Protein AF-A0A090QDA3-F1 (afdb_monomer)

Mean predicted aligned error: 2.86 Å

Secondary structure (DSSP, 8-state):
---HHHHHHHHHHIIIII------GGG-TT-TT-GGGSSTTHHHHTTT-----------TTTTSTT--GGG--HHHHHHHHHHHHHHHHHHHT-SS-----

InterPro domains:
  IPR007484 Peptidase M28 [PF04389] (32-85)

pLDDT: mean 95.15, std 4.78, range [65.38, 98.69]

Radius of gyration: 14.91 Å; Cα contacts (8 Å, |Δi|>4): 73; chains: 1; bounding box: 29×30×40 Å

Organism: Nonlabens ulvanivorans (NCBI:txid906888)

Solvent-accessible surface area (backbone atoms only — not comparable to full-atom values): 6434 Å² total; per-residue (Å²): 114,70,20,56,54,53,49,54,46,41,49,53,38,26,67,74,75,62,65,68,90,82,84,62,70,59,74,43,92,78,37,90,79,42,62,59,72,72,49,77,66,34,71,41,39,78,69,76,40,67,71,84,84,94,75,90,78,86,59,99,32,65,100,44,93,72,63,47,81,88,76,56,61,57,76,62,49,50,51,52,54,50,41,55,48,48,30,52,50,54,55,75,70,44,96,64,81,72,47,52,114

Sequence (101 aa):
MLSQDLHDLSEMANEKYMKLDLDYTYNGKDDPNRFYYRSDHYNFAKNDVPVIFYFNGTHEDYHRAGDTPDKIEYELYQKRAQLVFVTAWELANSQSRPTLK

Structure (mmCIF, N/CA/C/O backbone):
data_AF-A0A090QDA3-F1
#
_entry.id   AF-A0A090QDA3-F1
#
loop_
_atom_site.group_PDB
_atom_site.id
_atom_site.type_symbol
_atom_site.label_atom_id
_atom_site.label_alt_id
_atom_site.label_comp_id
_atom_site.label_asym_id
_atom_site.label_entity_id
_atom_site.label_seq_id
_atom_site.pdbx_PDB_ins_code
_atom_site.Cartn_x
_atom_site.Cartn_y
_atom_site.Cartn_z
_atom_site.occupancy
_atom_site.B_iso_or_equiv
_atom_site.auth_seq_id
_atom_site.auth_comp_id
_atom_site.auth_asym_id
_atom_site.auth_atom_id
_atom_site.pdbx_PDB_model_num
ATOM 1 N N . MET A 1 1 ? -4.856 14.142 6.444 1.00 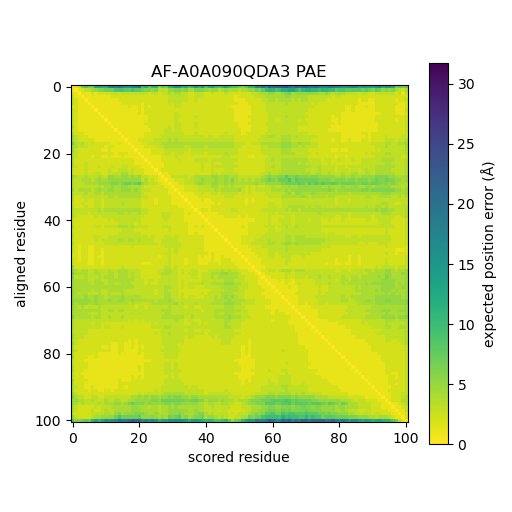65.38 1 MET A N 1
ATOM 2 C CA . MET A 1 1 ? -3.978 13.505 7.454 1.00 65.38 1 MET A CA 1
ATOM 3 C C . MET A 1 1 ? -3.883 12.023 7.108 1.00 65.38 1 MET A C 1
ATOM 5 O O . MET A 1 1 ? -4.753 11.573 6.371 1.00 65.38 1 MET A O 1
ATOM 9 N N . LEU A 1 2 ? -2.843 11.294 7.521 1.00 87.56 2 LEU A N 1
ATOM 10 C CA . LEU A 1 2 ? -2.823 9.833 7.349 1.00 87.56 2 LEU A CA 1
ATOM 11 C C . LEU A 1 2 ? -3.608 9.199 8.501 1.00 87.56 2 LEU A C 1
ATOM 13 O O . LEU A 1 2 ? -3.556 9.712 9.612 1.00 87.56 2 LEU A O 1
ATOM 17 N N . SER A 1 3 ? -4.352 8.127 8.237 1.00 94.56 3 SER A N 1
ATOM 18 C CA . SER A 1 3 ? -5.120 7.429 9.273 1.00 94.56 3 SER A CA 1
ATOM 19 C C . SER A 1 3 ? -4.207 6.504 10.072 1.00 94.56 3 SER A C 1
ATOM 21 O O . SER A 1 3 ? -3.739 5.503 9.527 1.00 94.56 3 SER A O 1
ATOM 23 N N . GLN A 1 4 ? -3.992 6.807 11.357 1.00 94.94 4 GLN A N 1
ATOM 24 C CA . GLN A 1 4 ? -3.267 5.902 12.256 1.00 94.94 4 GLN A CA 1
ATOM 25 C C . GLN A 1 4 ? -4.004 4.561 12.400 1.00 94.94 4 GLN A C 1
ATOM 27 O O . GLN A 1 4 ? -3.378 3.513 12.323 1.00 94.94 4 GLN A O 1
ATOM 32 N N . ASP A 1 5 ? -5.340 4.586 12.486 1.00 95.62 5 ASP A N 1
ATOM 33 C CA . ASP A 1 5 ? -6.161 3.372 12.596 1.00 95.62 5 ASP A CA 1
ATOM 34 C C . ASP A 1 5 ? -5.937 2.409 11.411 1.00 95.62 5 ASP A C 1
ATOM 36 O O . ASP A 1 5 ? -5.836 1.198 11.596 1.00 95.62 5 ASP A O 1
ATOM 40 N N . LEU A 1 6 ? -5.855 2.932 10.178 1.00 96.62 6 LEU A N 1
ATOM 41 C CA . LEU A 1 6 ? -5.573 2.108 8.997 1.00 96.62 6 LEU A CA 1
ATOM 42 C C . LEU A 1 6 ? -4.123 1.622 8.949 1.00 96.62 6 LEU A C 1
ATOM 44 O O . LEU A 1 6 ? -3.887 0.503 8.492 1.00 96.62 6 LEU A O 1
ATOM 48 N N . HIS A 1 7 ? -3.171 2.442 9.399 1.00 96.19 7 HIS A N 1
ATOM 49 C CA . HIS A 1 7 ? -1.771 2.037 9.506 1.00 96.19 7 HIS A CA 1
ATOM 50 C C . HIS A 1 7 ? -1.627 0.851 10.466 1.00 96.19 7 HIS A C 1
ATOM 52 O O . HIS A 1 7 ? -1.144 -0.202 10.055 1.00 96.19 7 HIS A O 1
ATOM 58 N N . ASP A 1 8 ? -2.143 0.981 11.689 1.00 96.56 8 ASP A N 1
ATOM 59 C CA . ASP A 1 8 ? -2.060 -0.057 12.720 1.00 96.56 8 ASP A CA 1
ATOM 60 C C . ASP A 1 8 ? -2.746 -1.355 12.269 1.00 96.56 8 ASP A C 1
ATOM 62 O O . ASP A 1 8 ? -2.222 -2.451 12.469 1.00 96.56 8 ASP A O 1
ATOM 66 N N . LEU A 1 9 ? -3.903 -1.248 11.603 1.00 97.25 9 LEU A N 1
ATOM 67 C CA . LEU A 1 9 ? -4.618 -2.409 11.071 1.00 97.25 9 LEU A CA 1
ATOM 68 C C . LEU A 1 9 ? -3.834 -3.100 9.945 1.00 97.25 9 LEU A C 1
ATOM 70 O O . LEU A 1 9 ? -3.793 -4.331 9.894 1.00 97.25 9 LEU A O 1
ATOM 74 N N . SER A 1 10 ? -3.199 -2.333 9.052 1.00 97.56 10 SER A N 1
ATOM 75 C CA . SER A 1 10 ? -2.353 -2.885 7.989 1.00 97.56 10 SER A CA 1
ATOM 76 C C . SER A 1 10 ? -1.102 -3.565 8.549 1.00 97.56 10 SER A C 1
ATOM 78 O O . SER A 1 10 ? -0.763 -4.652 8.085 1.00 97.56 10 SER A O 1
ATOM 80 N N . GLU A 1 11 ? -0.451 -2.972 9.552 1.00 98.12 11 GLU A N 1
ATOM 81 C CA . GLU A 1 11 ? 0.702 -3.562 10.245 1.00 98.12 11 GLU A CA 1
ATOM 82 C C . GLU A 1 11 ? 0.329 -4.860 10.959 1.00 98.12 11 GLU A C 1
ATOM 84 O O . GLU A 1 11 ? 0.949 -5.896 10.730 1.00 98.12 11 GLU A O 1
ATOM 89 N N . MET A 1 12 ? -0.756 -4.847 11.736 1.00 98.06 12 MET A N 1
ATOM 90 C CA . MET A 1 12 ? -1.271 -6.041 12.408 1.00 98.06 12 MET A CA 1
ATOM 91 C C . MET A 1 12 ? -1.573 -7.164 11.402 1.00 98.06 12 MET A C 1
ATOM 93 O O . MET A 1 12 ? -1.203 -8.321 11.620 1.00 98.06 12 MET A O 1
ATOM 97 N N . ALA A 1 13 ? -2.244 -6.847 10.290 1.00 98.25 13 ALA A N 1
ATOM 98 C CA . ALA A 1 13 ? -2.539 -7.830 9.251 1.00 98.25 13 ALA A CA 1
ATOM 99 C C . ALA A 1 13 ? -1.251 -8.363 8.595 1.00 98.25 13 ALA A C 1
ATOM 101 O O . ALA A 1 13 ? -1.115 -9.568 8.365 1.00 98.25 13 ALA A O 1
ATOM 102 N N . ASN A 1 14 ? -0.277 -7.490 8.339 1.00 98.44 14 ASN A N 1
ATOM 103 C CA . ASN A 1 14 ? 1.011 -7.883 7.790 1.00 98.44 14 ASN A CA 1
ATOM 104 C C . ASN A 1 14 ? 1.782 -8.808 8.742 1.00 98.44 14 ASN A C 1
ATOM 106 O O . ASN A 1 14 ? 2.171 -9.898 8.324 1.00 98.44 14 ASN A O 1
ATOM 110 N N . GLU A 1 15 ? 1.941 -8.434 10.012 1.00 98.31 15 GLU A N 1
ATOM 111 C CA . GLU A 1 15 ? 2.644 -9.225 11.031 1.00 98.31 15 GLU A CA 1
ATOM 112 C C . GLU A 1 15 ? 2.039 -10.629 11.181 1.00 98.31 15 GLU A C 1
ATOM 114 O O . GLU A 1 15 ? 2.756 -11.636 11.252 1.00 98.31 15 GLU A O 1
ATOM 119 N N . LYS A 1 16 ? 0.704 -10.703 11.168 1.00 98.19 16 LYS A N 1
ATOM 120 C CA . LYS A 1 16 ? -0.044 -11.948 11.347 1.00 98.19 16 LYS A CA 1
ATOM 121 C C . LYS A 1 16 ? 0.066 -12.892 10.150 1.00 98.19 16 LYS A C 1
ATOM 123 O O . LYS A 1 16 ? 0.205 -14.099 10.356 1.00 98.19 16 LYS A O 1
ATOM 128 N N . TYR A 1 17 ? -0.011 -12.375 8.922 1.00 97.75 17 TYR A N 1
ATOM 129 C CA . TYR A 1 17 ? -0.217 -13.216 7.736 1.00 97.75 17 TYR A CA 1
ATOM 130 C C . TYR A 1 17 ? 0.935 -13.206 6.729 1.00 97.75 17 TYR A C 1
ATOM 132 O O . TYR A 1 17 ? 1.273 -14.265 6.203 1.00 97.75 17 TYR A O 1
ATOM 140 N N . MET A 1 18 ? 1.527 -12.044 6.435 1.00 96.62 18 MET A N 1
ATOM 141 C CA . MET A 1 18 ? 2.374 -11.878 5.243 1.00 96.62 18 MET A CA 1
ATOM 142 C C . MET A 1 18 ? 3.849 -11.623 5.549 1.00 96.62 18 MET A C 1
ATOM 144 O O . MET A 1 18 ? 4.704 -12.096 4.797 1.00 96.62 18 MET A O 1
ATOM 148 N N . LYS A 1 19 ? 4.144 -10.925 6.653 1.00 96.88 19 LYS A N 1
ATOM 149 C CA . LYS A 1 19 ? 5.491 -10.587 7.141 1.00 96.88 19 LYS A CA 1
ATOM 150 C C . LYS A 1 19 ? 6.364 -9.941 6.062 1.00 96.88 19 LYS A C 1
ATOM 152 O O . LYS A 1 19 ? 7.530 -10.297 5.898 1.00 96.88 19 LYS A O 1
ATOM 157 N N . LEU A 1 20 ? 5.767 -9.039 5.285 1.00 97.25 20 LEU A N 1
ATOM 158 C CA . LEU A 1 20 ? 6.480 -8.220 4.311 1.00 97.25 20 LEU A CA 1
ATOM 159 C C . LEU A 1 20 ? 7.178 -7.060 5.022 1.00 97.25 20 LEU A C 1
ATOM 161 O O . LEU A 1 20 ? 6.692 -6.578 6.041 1.00 97.25 20 LEU A O 1
ATOM 165 N N . ASP A 1 21 ? 8.284 -6.596 4.454 1.00 96.19 21 ASP A N 1
ATOM 166 C CA . ASP A 1 21 ? 8.841 -5.296 4.816 1.00 96.19 21 ASP A CA 1
ATOM 167 C C . ASP A 1 21 ? 7.988 -4.203 4.153 1.00 96.19 21 ASP A C 1
ATOM 169 O O . ASP A 1 21 ? 7.811 -4.210 2.928 1.00 96.19 21 ASP A O 1
ATOM 173 N N . LEU A 1 22 ? 7.382 -3.332 4.963 1.00 96.31 22 LEU A N 1
ATOM 174 C CA . LEU A 1 22 ? 6.504 -2.262 4.495 1.00 96.31 22 LEU A CA 1
ATOM 175 C C . LEU A 1 22 ? 7.260 -0.937 4.526 1.00 96.31 22 LEU A C 1
ATOM 177 O O . LEU A 1 22 ? 7.531 -0.374 5.583 1.00 96.31 22 LEU A O 1
ATOM 181 N N . ASP A 1 23 ? 7.570 -0.428 3.338 1.00 94.81 23 ASP A N 1
ATOM 182 C CA . ASP A 1 23 ? 8.241 0.855 3.172 1.00 94.81 23 ASP A CA 1
ATOM 183 C C . ASP A 1 23 ? 7.218 2.003 3.120 1.00 94.81 23 ASP A C 1
ATOM 185 O O . ASP A 1 23 ? 6.342 2.055 2.252 1.00 94.81 23 ASP A O 1
ATOM 189 N N . TYR A 1 24 ? 7.355 2.952 4.047 1.00 93.94 24 TYR A N 1
ATOM 190 C CA . TYR A 1 24 ? 6.501 4.134 4.167 1.00 93.94 24 TYR A CA 1
ATOM 191 C C . TYR A 1 24 ? 7.108 5.403 3.561 1.00 93.94 24 TYR A C 1
ATOM 193 O O . TYR A 1 24 ? 6.588 6.493 3.799 1.00 93.94 24 TYR A O 1
ATOM 201 N N . THR A 1 25 ? 8.171 5.293 2.760 1.00 92.81 25 THR A N 1
ATOM 202 C CA . THR A 1 25 ? 8.855 6.422 2.106 1.00 92.81 25 THR A CA 1
ATOM 203 C C . THR A 1 25 ? 7.871 7.404 1.459 1.00 92.81 25 THR A C 1
ATOM 205 O O . THR A 1 25 ? 7.974 8.615 1.652 1.00 92.81 25 THR A O 1
ATOM 208 N N . TYR A 1 26 ? 6.850 6.903 0.758 1.00 92.62 26 TYR A N 1
ATOM 209 C CA . TYR A 1 26 ? 5.885 7.748 0.044 1.00 92.62 26 TYR A CA 1
ATOM 210 C C . TYR A 1 26 ? 4.805 8.398 0.922 1.00 92.62 26 TYR A C 1
ATOM 212 O O . TYR A 1 26 ? 4.015 9.190 0.410 1.00 92.62 26 TYR A O 1
ATOM 220 N N . ASN A 1 27 ? 4.783 8.132 2.232 1.00 91.19 27 ASN A N 1
ATOM 221 C CA . ASN A 1 27 ? 3.948 8.871 3.184 1.00 91.19 27 ASN A CA 1
ATOM 222 C C . ASN A 1 27 ? 4.503 10.277 3.474 1.00 91.19 27 ASN A C 1
ATOM 224 O O . ASN A 1 27 ? 3.763 11.150 3.942 1.00 91.19 27 ASN A O 1
ATOM 228 N N . GLY A 1 28 ? 5.799 10.499 3.220 1.00 89.44 28 GLY A N 1
ATOM 229 C CA . GLY A 1 28 ? 6.481 11.767 3.458 1.00 89.44 28 GLY A CA 1
ATOM 230 C C . GLY A 1 28 ? 5.871 12.912 2.650 1.00 89.44 28 GLY A C 1
ATOM 231 O O . GLY A 1 28 ? 5.712 12.836 1.432 1.00 89.44 28 GLY A O 1
ATOM 232 N N . LYS A 1 29 ? 5.537 14.021 3.321 1.00 86.62 29 LYS A N 1
ATOM 233 C CA . LYS A 1 29 ? 5.066 15.247 2.640 1.00 86.62 29 LYS A CA 1
ATOM 234 C C . LYS A 1 29 ? 6.169 15.909 1.811 1.00 86.62 29 LYS A C 1
ATOM 236 O O . LYS A 1 29 ? 5.867 16.717 0.935 1.00 86.62 29 LYS A O 1
ATOM 241 N N . ASP A 1 30 ? 7.407 15.587 2.143 1.00 89.62 30 ASP A N 1
ATOM 242 C CA . ASP A 1 30 ? 8.659 16.026 1.552 1.00 89.62 30 ASP A CA 1
ATOM 243 C C . ASP A 1 30 ? 9.164 15.100 0.435 1.00 89.62 30 ASP A C 1
ATOM 245 O O . ASP A 1 30 ? 10.186 15.421 -0.169 1.00 89.62 30 ASP A O 1
ATOM 249 N N . ASP A 1 31 ? 8.442 14.018 0.093 1.00 91.00 31 ASP A N 1
ATOM 250 C CA . ASP A 1 31 ? 8.739 13.232 -1.111 1.00 91.00 31 ASP A CA 1
ATOM 251 C C . ASP A 1 31 ? 8.759 14.167 -2.337 1.00 91.00 31 ASP A C 1
ATOM 253 O O . ASP A 1 31 ? 7.723 14.758 -2.677 1.00 91.00 31 ASP A O 1
ATOM 257 N N . PRO A 1 32 ? 9.902 14.319 -3.034 1.00 93.12 32 PRO A N 1
ATOM 258 C CA . PRO A 1 32 ? 10.042 15.297 -4.112 1.00 93.12 32 PRO A CA 1
ATOM 259 C C . PRO A 1 32 ? 9.109 14.997 -5.291 1.00 93.12 32 PRO A C 1
ATOM 261 O O . PRO A 1 32 ? 8.701 15.906 -6.014 1.00 93.12 32 PRO A O 1
ATOM 264 N N . ASN A 1 33 ? 8.735 13.728 -5.470 1.00 94.12 33 ASN A N 1
ATOM 265 C CA . ASN A 1 33 ? 7.814 13.289 -6.514 1.00 94.12 33 ASN A CA 1
ATOM 266 C C . ASN A 1 33 ? 6.341 13.450 -6.133 1.00 94.12 33 ASN A C 1
ATOM 268 O O . ASN A 1 33 ? 5.470 13.335 -7.005 1.00 94.12 33 ASN A O 1
ATOM 272 N N . ARG A 1 34 ? 6.064 13.702 -4.850 1.00 93.62 34 ARG A N 1
ATOM 273 C CA . ARG A 1 34 ? 4.739 13.808 -4.246 1.00 93.62 34 ARG A CA 1
ATOM 274 C C . ARG A 1 34 ? 3.820 12.643 -4.627 1.00 93.62 34 ARG A C 1
ATOM 276 O O . ARG A 1 34 ? 2.646 12.871 -4.922 1.00 93.62 34 ARG A O 1
ATOM 283 N N . PHE A 1 35 ? 4.321 11.403 -4.633 1.00 94.81 35 PHE A N 1
ATOM 284 C CA . PHE A 1 35 ? 3.576 10.228 -5.116 1.00 94.81 35 PHE A CA 1
ATOM 285 C C . PHE A 1 35 ? 2.239 10.006 -4.404 1.00 94.81 35 PHE A C 1
ATOM 287 O O . PHE A 1 35 ? 1.255 9.681 -5.069 1.00 94.81 35 PHE A O 1
ATOM 294 N N . TYR A 1 36 ? 2.162 10.284 -3.100 1.00 92.94 36 TYR A N 1
ATOM 295 C CA . TYR A 1 36 ? 0.907 10.252 -2.339 1.00 92.94 36 TYR A CA 1
ATOM 296 C C . TYR A 1 36 ? -0.229 11.061 -2.995 1.00 92.94 36 TYR A C 1
ATOM 298 O O . TYR A 1 36 ? -1.399 10.718 -2.907 1.00 92.94 36 TYR A O 1
ATOM 306 N N . TYR A 1 37 ? 0.095 12.140 -3.707 1.00 93.44 37 TYR A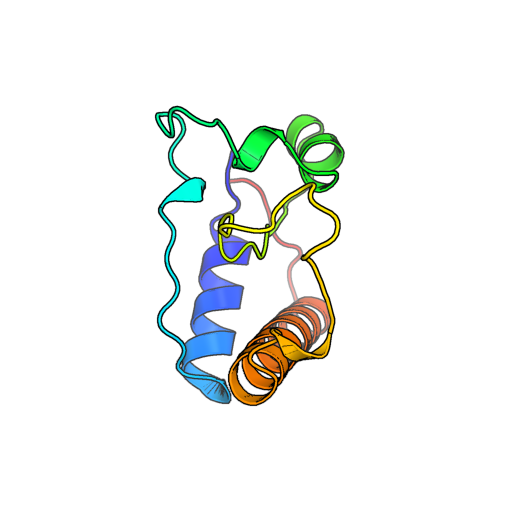 N 1
ATOM 307 C CA . TYR A 1 37 ? -0.891 13.042 -4.304 1.00 93.44 37 TYR A CA 1
ATOM 308 C C . TYR A 1 37 ? -1.253 12.679 -5.755 1.00 93.44 37 TYR A C 1
ATOM 310 O O . TYR A 1 37 ? -2.024 13.399 -6.387 1.00 93.44 37 TYR A O 1
ATOM 318 N N . ARG A 1 38 ? -0.671 11.607 -6.316 1.00 93.62 38 ARG A N 1
ATOM 319 C CA . ARG A 1 38 ? -0.670 11.318 -7.765 1.00 93.62 38 ARG A CA 1
ATOM 320 C C . ARG A 1 38 ? -1.528 10.121 -8.183 1.00 93.62 38 ARG A C 1
ATOM 322 O O . ARG A 1 38 ? -1.432 9.688 -9.327 1.00 93.62 38 ARG A O 1
ATOM 329 N N . SER A 1 39 ? -2.355 9.590 -7.287 1.00 95.12 39 SER A N 1
ATOM 330 C CA . SER A 1 39 ? -3.241 8.453 -7.562 1.00 95.12 39 SER A CA 1
ATOM 331 C C . SER A 1 39 ? -4.667 8.730 -7.068 1.00 95.12 39 SER A C 1
ATOM 333 O O . SER A 1 39 ? -4.909 9.685 -6.327 1.00 95.12 39 SER A O 1
ATOM 335 N N . ASP A 1 40 ? -5.625 7.907 -7.493 1.00 96.81 40 ASP A N 1
ATOM 336 C CA . ASP A 1 40 ? -7.064 8.133 -7.316 1.00 96.81 40 ASP A CA 1
ATOM 337 C C . ASP A 1 40 ? -7.490 8.268 -5.852 1.00 96.81 40 ASP A C 1
ATOM 339 O O . ASP A 1 40 ? -8.371 9.071 -5.528 1.00 96.81 40 ASP A O 1
ATOM 343 N N . HIS A 1 41 ? -6.822 7.539 -4.952 1.00 95.56 41 HIS A N 1
ATOM 344 C CA . HIS A 1 41 ? -7.076 7.579 -3.510 1.00 95.56 41 HIS A CA 1
ATOM 345 C C . HIS A 1 41 ? -6.986 9.003 -2.934 1.00 95.56 41 HIS A C 1
ATOM 347 O O . HIS A 1 41 ? -7.701 9.334 -1.987 1.00 95.56 41 HIS A O 1
ATOM 353 N N . TYR A 1 42 ? -6.172 9.888 -3.522 1.00 95.06 42 TYR A N 1
ATOM 354 C CA . TYR A 1 42 ? -6.012 11.254 -3.030 1.00 95.06 42 TYR A CA 1
ATOM 355 C C . TYR A 1 42 ? -7.324 12.055 -3.070 1.00 95.06 42 TYR A C 1
ATOM 357 O O . TYR A 1 42 ? -7.579 12.885 -2.195 1.00 95.06 42 TYR A O 1
ATOM 365 N N . ASN A 1 43 ? -8.2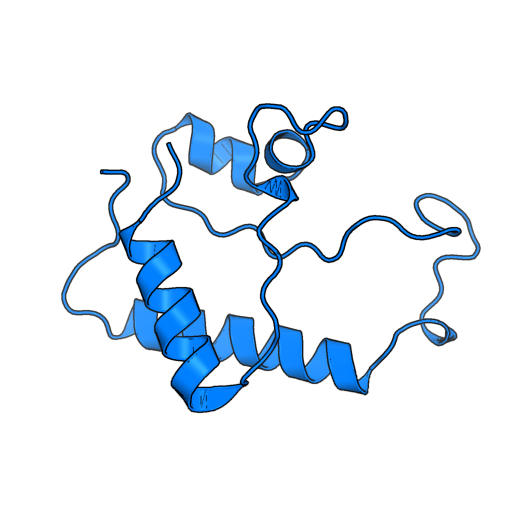05 11.780 -4.037 1.00 96.25 43 ASN A N 1
ATOM 366 C CA . ASN A 1 43 ? -9.506 12.447 -4.115 1.00 96.25 43 ASN A CA 1
ATOM 367 C C . ASN A 1 43 ? -10.451 12.061 -2.966 1.00 96.25 43 ASN A C 1
ATOM 369 O O . ASN A 1 43 ? -11.349 12.838 -2.643 1.00 96.25 43 ASN A O 1
ATOM 373 N N . PHE A 1 44 ? -10.222 10.917 -2.323 1.00 96.44 44 PHE A N 1
ATOM 374 C CA . PHE A 1 44 ? -10.887 10.519 -1.084 1.00 96.44 44 PHE A CA 1
ATOM 375 C C . PHE A 1 44 ? -10.198 11.175 0.117 1.00 96.44 44 PHE A C 1
ATOM 377 O O . PHE A 1 44 ? -10.854 11.833 0.923 1.00 96.44 44 PHE A O 1
ATOM 384 N N . ALA A 1 45 ? -8.866 11.098 0.171 1.00 94.56 45 ALA A N 1
ATOM 385 C CA . ALA A 1 45 ? -8.069 11.658 1.261 1.00 94.56 45 ALA A CA 1
ATOM 386 C C . ALA A 1 45 ? -8.280 13.168 1.462 1.00 94.56 45 ALA A C 1
ATOM 388 O O . ALA A 1 45 ? -8.318 13.641 2.595 1.00 94.56 45 ALA A O 1
ATOM 389 N N . LYS A 1 46 ? -8.428 13.939 0.374 1.00 94.06 46 LYS A N 1
ATOM 390 C CA . LYS A 1 46 ? -8.676 15.391 0.439 1.00 94.06 46 LYS A CA 1
ATOM 391 C C . LYS A 1 46 ? -10.072 15.761 0.962 1.00 94.06 46 LYS A C 1
ATOM 393 O O . LYS A 1 46 ? -10.302 16.927 1.252 1.00 94.06 46 LYS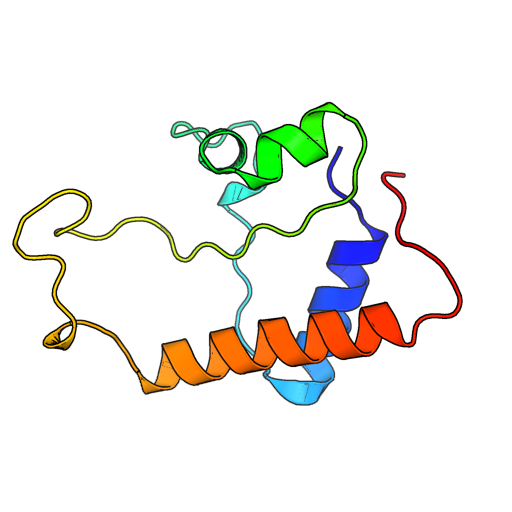 A O 1
ATOM 398 N N . ASN A 1 47 ? -10.988 14.793 1.029 1.00 95.38 47 ASN A N 1
ATOM 399 C CA . ASN A 1 47 ? -12.346 14.929 1.563 1.00 95.38 47 ASN A CA 1
ATOM 400 C C . ASN A 1 47 ? -12.498 14.161 2.887 1.00 95.38 47 ASN A C 1
ATOM 402 O O . ASN A 1 47 ? -13.566 13.634 3.188 1.00 95.38 47 ASN A O 1
ATOM 406 N N . ASP A 1 48 ? -11.405 14.049 3.640 1.00 94.19 48 ASP A N 1
ATOM 407 C CA . ASP A 1 48 ? -11.350 13.437 4.963 1.00 94.19 48 ASP A CA 1
ATOM 408 C C . ASP A 1 48 ? -11.802 11.963 5.040 1.00 94.19 48 ASP A C 1
ATOM 410 O O . ASP A 1 48 ? -12.175 11.457 6.100 1.00 94.19 48 ASP A O 1
ATOM 414 N N . VAL A 1 49 ? -11.709 11.230 3.926 1.00 95.69 49 VAL A N 1
ATOM 415 C CA . VAL A 1 49 ? -11.906 9.776 3.906 1.00 95.69 49 VAL A CA 1
ATOM 416 C C . VAL A 1 49 ? -10.565 9.081 4.197 1.00 95.69 49 VAL A C 1
ATOM 418 O O . VAL A 1 49 ? -9.596 9.332 3.475 1.00 95.69 49 VAL A O 1
ATOM 421 N N . PRO A 1 50 ? -10.477 8.199 5.214 1.00 96.19 50 PRO A N 1
ATOM 422 C CA . PRO A 1 50 ? -9.297 7.371 5.470 1.00 96.19 50 PRO A CA 1
ATOM 423 C C . PRO A 1 50 ? -8.923 6.494 4.271 1.00 96.19 50 PRO A C 1
ATOM 425 O O . PRO A 1 50 ? -9.787 5.858 3.669 1.00 96.19 50 PRO A O 1
ATOM 428 N N . VAL A 1 51 ? -7.631 6.429 3.947 1.00 96.25 51 VAL A N 1
ATOM 429 C CA . VAL A 1 51 ? -7.101 5.665 2.808 1.00 96.25 51 VAL A CA 1
ATOM 430 C C . VAL A 1 51 ? -5.818 4.924 3.178 1.00 96.25 51 VAL A C 1
ATOM 432 O O . VAL A 1 51 ? -5.054 5.383 4.025 1.00 96.25 51 VAL A O 1
ATOM 435 N N . ILE A 1 52 ? -5.560 3.819 2.477 1.00 96.12 52 ILE A N 1
ATOM 436 C CA . ILE A 1 52 ? -4.226 3.227 2.321 1.00 96.12 52 ILE A CA 1
ATOM 437 C C . ILE A 1 52 ? -3.884 3.284 0.832 1.00 96.12 52 ILE A C 1
ATOM 439 O O . ILE A 1 52 ? -4.735 2.988 -0.010 1.00 96.12 52 ILE A O 1
ATOM 443 N N . PHE A 1 53 ? -2.645 3.651 0.507 1.00 95.69 53 PHE A N 1
ATOM 444 C CA . PHE A 1 53 ? -2.123 3.627 -0.855 1.00 95.69 53 PHE A CA 1
ATOM 445 C C . PHE A 1 53 ? -1.019 2.577 -0.977 1.00 95.69 53 PHE A C 1
ATOM 447 O O . PHE A 1 53 ? 0.120 2.812 -0.585 1.00 95.69 53 PHE A O 1
ATOM 454 N N . TYR A 1 54 ? -1.359 1.412 -1.529 1.00 96.44 54 TYR A N 1
ATOM 455 C CA . TYR A 1 54 ? -0.376 0.373 -1.832 1.00 96.44 54 TYR A CA 1
ATOM 456 C C . TYR A 1 54 ? 0.338 0.700 -3.144 1.00 96.44 54 TYR A C 1
ATOM 458 O O . TYR A 1 54 ? -0.260 0.632 -4.218 1.00 96.44 54 TYR A O 1
ATOM 466 N N . PHE A 1 55 ? 1.620 1.047 -3.051 1.00 95.44 55 PHE A N 1
ATOM 467 C CA . PHE A 1 55 ? 2.452 1.437 -4.185 1.00 95.44 55 PHE A CA 1
ATOM 468 C C . PHE A 1 55 ? 3.875 0.911 -4.001 1.00 95.44 55 PHE A C 1
ATOM 470 O O . PHE A 1 55 ? 4.443 1.036 -2.922 1.00 95.44 55 PHE A O 1
ATOM 477 N N . ASN A 1 56 ? 4.454 0.323 -5.047 1.00 92.44 56 ASN A N 1
ATOM 478 C CA . ASN A 1 56 ? 5.803 -0.252 -5.021 1.00 92.44 56 ASN A CA 1
ATOM 479 C C . ASN A 1 56 ? 6.848 0.615 -5.743 1.00 92.44 56 ASN A C 1
ATOM 481 O O . ASN A 1 56 ? 7.905 0.105 -6.107 1.00 92.44 56 ASN A O 1
ATOM 485 N N . GLY A 1 57 ? 6.556 1.898 -5.969 1.00 93.25 57 GLY A N 1
ATOM 486 C CA . GLY A 1 57 ? 7.453 2.811 -6.672 1.00 93.25 57 GLY A CA 1
ATOM 487 C C . GLY A 1 57 ? 7.343 2.735 -8.196 1.00 93.25 57 GLY A C 1
ATOM 488 O O . GLY A 1 57 ? 6.452 2.104 -8.762 1.00 93.25 57 GLY A O 1
ATOM 489 N N . THR A 1 58 ? 8.254 3.431 -8.873 1.00 94.12 58 THR A N 1
ATOM 490 C CA . THR A 1 58 ? 8.393 3.397 -10.338 1.00 94.12 58 THR A CA 1
ATOM 491 C C . THR A 1 58 ? 9.473 2.408 -10.766 1.00 94.12 58 THR A C 1
ATOM 493 O O . THR A 1 58 ? 10.361 2.075 -9.988 1.00 94.12 58 THR A O 1
ATOM 496 N N . HIS A 1 59 ? 9.453 2.011 -12.033 1.00 94.62 59 HIS A N 1
ATOM 497 C CA . HIS A 1 59 ? 10.452 1.133 -12.648 1.00 94.62 59 HIS A CA 1
ATOM 498 C C . HIS A 1 59 ? 10.919 1.704 -13.995 1.00 94.62 59 HIS A C 1
ATOM 500 O O . HIS A 1 59 ? 10.362 2.683 -14.496 1.00 94.62 59 HIS A O 1
ATOM 506 N N . GLU A 1 60 ? 11.955 1.105 -14.583 1.00 96.69 60 GLU A N 1
ATOM 507 C CA . GLU A 1 60 ? 12.601 1.580 -15.819 1.00 96.69 60 GLU A CA 1
ATOM 508 C C 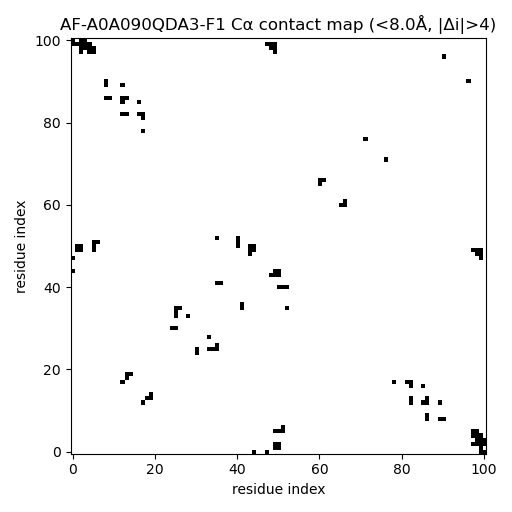. GLU A 1 60 ? 11.661 1.671 -17.034 1.00 96.69 60 GLU A C 1
ATOM 510 O O . GLU A 1 60 ? 11.881 2.482 -17.940 1.00 96.69 60 GLU A O 1
ATOM 515 N N . ASP A 1 61 ? 10.598 0.869 -17.024 1.00 97.12 61 ASP A N 1
ATOM 516 C CA . ASP A 1 61 ? 9.593 0.797 -18.082 1.00 97.12 61 ASP A CA 1
ATOM 517 C C . ASP A 1 61 ? 8.318 1.593 -17.786 1.00 97.12 61 ASP A C 1
ATOM 519 O O . ASP A 1 61 ? 7.398 1.593 -18.601 1.00 97.12 61 ASP A O 1
ATOM 523 N N . TYR A 1 62 ? 8.235 2.288 -16.650 1.00 95.62 62 TYR A N 1
ATOM 524 C CA . TYR A 1 62 ? 7.039 3.049 -16.293 1.00 95.62 62 TYR A CA 1
ATOM 525 C C . TYR A 1 62 ? 6.694 4.079 -17.386 1.00 95.62 62 TYR A C 1
ATOM 527 O O . TYR A 1 62 ? 7.547 4.866 -17.805 1.00 95.62 62 TYR A O 1
ATOM 535 N N . HIS A 1 63 ? 5.440 4.068 -17.860 1.00 95.62 63 HIS A N 1
ATOM 536 C CA . HIS A 1 63 ? 4.962 4.847 -19.019 1.00 95.62 63 HIS A CA 1
ATOM 537 C C . HIS A 1 63 ? 5.690 4.551 -20.348 1.00 95.62 63 HIS A C 1
ATOM 539 O O . HIS A 1 63 ? 5.779 5.416 -21.225 1.00 95.62 63 HIS A O 1
ATOM 545 N N . ARG A 1 64 ? 6.219 3.337 -20.525 1.00 97.81 64 ARG A N 1
ATOM 546 C CA . ARG A 1 64 ? 6.879 2.891 -21.760 1.00 97.81 64 ARG A CA 1
ATOM 547 C C . ARG A 1 64 ? 6.280 1.573 -22.244 1.00 97.81 64 ARG A C 1
ATOM 549 O O . ARG A 1 64 ? 5.651 0.842 -21.493 1.00 97.81 64 ARG A O 1
ATOM 556 N N . ALA A 1 65 ? 6.519 1.246 -23.513 1.00 97.81 65 ALA A N 1
ATOM 557 C CA . ALA A 1 65 ? 6.021 0.011 -24.128 1.00 97.81 65 ALA A CA 1
ATOM 558 C C . ALA A 1 65 ? 6.618 -1.277 -23.526 1.00 97.81 65 ALA A C 1
ATOM 560 O O . ALA A 1 65 ? 6.100 -2.358 -23.781 1.00 97.81 65 ALA A O 1
ATOM 561 N N . GLY A 1 66 ? 7.710 -1.166 -22.762 1.00 97.25 66 GLY A N 1
ATOM 562 C CA . GLY A 1 66 ? 8.351 -2.291 -22.082 1.00 97.25 66 GLY A CA 1
ATOM 563 C C . GLY A 1 66 ? 7.667 -2.718 -20.782 1.00 97.25 66 GLY A C 1
ATOM 564 O O . GLY A 1 66 ? 8.108 -3.706 -20.198 1.00 97.25 66 GLY A O 1
ATOM 565 N N . ASP A 1 67 ? 6.626 -2.008 -20.331 1.00 97.62 67 ASP A N 1
ATOM 566 C CA . ASP A 1 67 ? 5.814 -2.369 -19.165 1.00 97.62 67 ASP A CA 1
ATOM 567 C C . ASP A 1 67 ? 4.909 -3.551 -19.530 1.00 97.62 67 ASP A C 1
ATOM 569 O O . ASP A 1 67 ? 3.825 -3.398 -20.096 1.00 97.62 67 ASP A O 1
ATOM 573 N N . THR A 1 68 ? 5.444 -4.755 -19.336 1.00 98.00 68 THR A N 1
ATOM 574 C CA . THR A 1 68 ? 4.932 -5.995 -19.924 1.00 98.00 68 THR A CA 1
ATOM 575 C C . THR A 1 68 ? 4.822 -7.100 -18.869 1.00 98.00 68 THR A C 1
ATOM 577 O O . THR A 1 68 ? 5.611 -7.129 -17.920 1.00 98.00 68 THR A O 1
ATOM 580 N N . PRO A 1 69 ? 3.842 -8.021 -18.988 1.00 97.69 69 PRO A N 1
ATOM 581 C CA . PRO A 1 69 ? 3.545 -8.989 -17.928 1.00 97.69 69 PRO A CA 1
ATOM 582 C C . PRO A 1 69 ? 4.677 -9.959 -17.580 1.00 97.69 69 PRO A C 1
ATOM 584 O O . PRO A 1 69 ? 4.680 -10.507 -16.481 1.00 97.69 69 PRO A O 1
ATOM 587 N N . ASP A 1 70 ? 5.614 -10.207 -18.495 1.00 97.56 70 ASP A N 1
ATOM 588 C CA . ASP A 1 70 ? 6.772 -11.080 -18.280 1.00 97.56 70 ASP A CA 1
ATOM 589 C C . ASP A 1 70 ? 7.789 -10.502 -17.285 1.00 97.56 70 ASP A C 1
ATOM 591 O O . ASP A 1 70 ? 8.567 -11.258 -16.707 1.00 97.56 70 ASP A O 1
ATOM 595 N N . LYS A 1 71 ? 7.739 -9.191 -17.019 1.00 97.06 71 LYS A N 1
ATOM 596 C CA . LYS A 1 71 ? 8.593 -8.512 -16.033 1.00 97.06 71 LYS A CA 1
ATOM 597 C C . LYS A 1 71 ? 7.989 -8.450 -14.629 1.00 97.06 71 LYS A C 1
ATOM 599 O O . LYS A 1 71 ? 8.611 -7.918 -13.712 1.00 97.06 71 LYS A O 1
ATOM 604 N N . ILE A 1 72 ? 6.774 -8.963 -14.444 1.00 96.88 72 ILE A N 1
ATOM 605 C CA . ILE A 1 72 ? 6.111 -8.962 -13.140 1.00 96.88 72 ILE A CA 1
ATOM 606 C C . ILE A 1 72 ? 6.755 -10.014 -12.231 1.00 96.88 72 ILE A C 1
ATOM 608 O O . ILE A 1 72 ? 6.810 -11.201 -12.550 1.00 96.88 72 ILE A O 1
ATOM 612 N N . GLU A 1 73 ? 7.155 -9.598 -11.031 1.00 96.88 73 GLU A N 1
ATOM 613 C CA . GLU A 1 73 ? 7.557 -10.504 -9.953 1.00 96.88 73 GLU A CA 1
ATOM 614 C C . GLU A 1 73 ? 6.322 -11.165 -9.313 1.00 96.88 73 GLU A C 1
ATOM 616 O O . GLU A 1 73 ? 5.830 -10.732 -8.267 1.00 96.88 73 GLU A O 1
ATOM 621 N N . TYR A 1 74 ? 5.782 -12.206 -9.953 1.00 97.94 74 TYR A N 1
ATOM 622 C CA . TYR A 1 74 ? 4.494 -12.800 -9.565 1.00 97.94 74 TYR A CA 1
ATOM 623 C C . TYR A 1 74 ? 4.443 -13.327 -8.127 1.00 97.94 74 TYR A C 1
ATOM 625 O O . TYR A 1 74 ? 3.417 -13.173 -7.466 1.00 97.94 74 T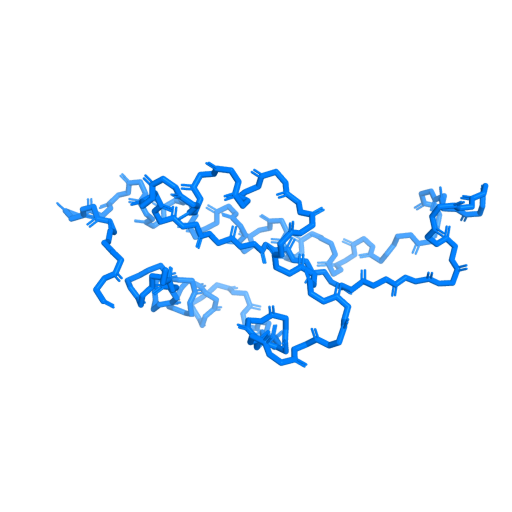YR A O 1
ATOM 633 N N . GLU A 1 75 ? 5.531 -13.902 -7.609 1.00 97.25 75 GLU A N 1
ATOM 634 C CA . GLU A 1 75 ? 5.569 -14.387 -6.223 1.00 97.25 75 GLU A CA 1
ATOM 635 C C . GLU A 1 75 ? 5.381 -13.244 -5.217 1.00 97.25 75 GLU A C 1
ATOM 637 O O . GLU A 1 75 ? 4.623 -13.363 -4.250 1.00 97.25 75 GLU A O 1
ATOM 642 N N . LEU A 1 76 ? 6.035 -12.105 -5.459 1.00 96.31 76 LEU A N 1
ATOM 643 C CA . LEU A 1 76 ? 5.915 -10.931 -4.604 1.00 96.31 76 LEU A CA 1
ATOM 644 C C . LEU A 1 76 ? 4.577 -10.217 -4.821 1.00 96.31 76 LEU A C 1
ATOM 646 O O . LEU A 1 76 ? 3.944 -9.787 -3.855 1.00 96.31 76 LEU A O 1
ATOM 650 N N . TYR A 1 77 ? 4.104 -10.144 -6.067 1.00 97.00 77 TYR A N 1
ATOM 651 C CA . TYR A 1 77 ? 2.772 -9.644 -6.401 1.00 97.00 77 TYR A CA 1
ATOM 652 C C . TYR A 1 77 ? 1.672 -10.417 -5.663 1.00 97.00 77 TYR A C 1
ATOM 654 O O . TYR A 1 77 ? 0.805 -9.798 -5.047 1.00 97.00 77 TYR A O 1
ATOM 662 N N . GLN A 1 78 ? 1.741 -11.751 -5.645 1.00 98.25 78 GLN A N 1
ATOM 663 C CA . GLN A 1 78 ? 0.788 -12.588 -4.918 1.00 98.25 78 GLN A CA 1
ATOM 664 C C . GLN A 1 78 ? 0.765 -12.233 -3.429 1.00 98.25 78 GLN A C 1
ATOM 666 O O . GLN A 1 78 ? -0.312 -12.048 -2.864 1.00 98.25 78 GLN A O 1
ATOM 671 N N . LYS A 1 79 ? 1.936 -12.085 -2.794 1.00 98.06 79 LYS A N 1
ATOM 672 C CA . LYS A 1 79 ? 2.015 -11.703 -1.377 1.00 98.06 79 LYS A CA 1
ATOM 673 C C . LYS A 1 79 ? 1.399 -10.328 -1.118 1.00 98.06 79 LYS A C 1
ATOM 675 O O . LYS A 1 79 ? 0.660 -10.161 -0.153 1.00 98.06 79 LYS A O 1
ATOM 680 N N . ARG A 1 80 ? 1.652 -9.351 -1.994 1.00 97.62 80 ARG A N 1
ATOM 681 C CA . ARG A 1 80 ? 1.044 -8.012 -1.902 1.00 97.62 80 ARG A CA 1
ATOM 682 C C . ARG A 1 80 ? -0.477 -8.090 -2.029 1.00 97.62 80 ARG A C 1
ATOM 684 O O . ARG A 1 80 ? -1.180 -7.533 -1.196 1.00 97.62 80 ARG A O 1
ATOM 691 N N . ALA A 1 81 ? -0.993 -8.826 -3.013 1.00 98.25 81 ALA A N 1
ATOM 692 C CA . ALA A 1 81 ? -2.432 -9.010 -3.193 1.00 98.25 81 ALA A CA 1
ATOM 693 C C . ALA A 1 81 ? -3.084 -9.692 -1.976 1.00 98.25 81 ALA A C 1
ATOM 695 O O . ALA A 1 81 ? -4.150 -9.272 -1.528 1.00 98.25 81 ALA A O 1
ATOM 696 N N . GLN A 1 82 ? -2.421 -10.702 -1.405 1.00 98.62 82 GLN A N 1
ATOM 697 C CA . GLN A 1 82 ? -2.865 -11.362 -0.178 1.00 98.62 82 GLN A CA 1
ATOM 698 C C . GLN A 1 82 ? -2.870 -10.406 1.017 1.00 98.62 82 GLN A C 1
ATOM 700 O O . GLN A 1 82 ? -3.855 -10.409 1.748 1.00 98.62 82 GLN A O 1
ATOM 705 N N . LEU A 1 83 ? -1.846 -9.553 1.178 1.00 98.62 83 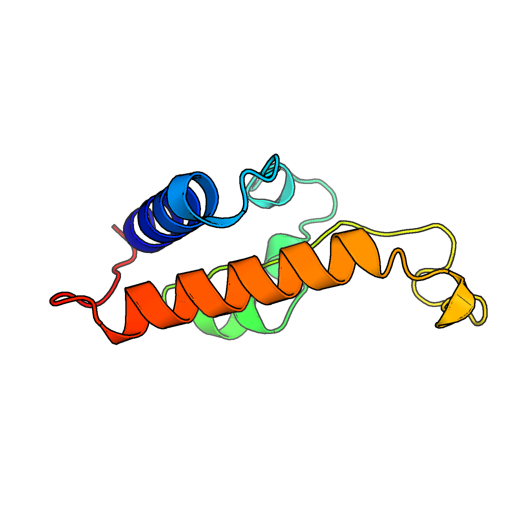LEU A N 1
ATOM 706 C CA . LEU A 1 83 ? -1.822 -8.515 2.214 1.00 98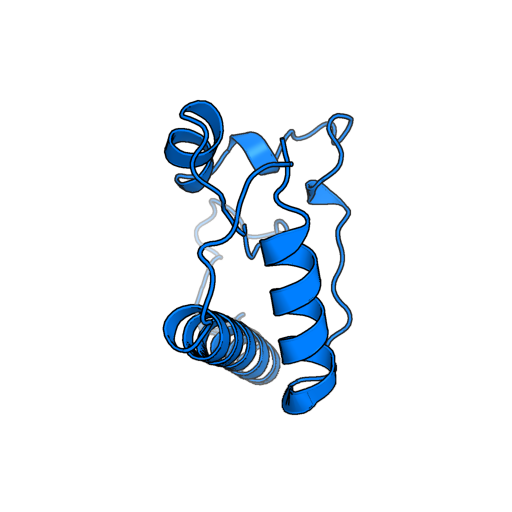.62 83 LEU A CA 1
ATOM 707 C C . LEU A 1 83 ? -3.032 -7.584 2.091 1.00 98.62 83 LEU A C 1
ATOM 709 O O . LEU A 1 83 ? -3.785 -7.435 3.047 1.00 98.62 83 LEU A O 1
ATOM 713 N N . VAL A 1 84 ? -3.261 -7.015 0.902 1.00 98.38 84 VAL A N 1
ATOM 714 C CA . VAL A 1 84 ? -4.403 -6.118 0.659 1.00 98.38 84 VAL A CA 1
ATOM 715 C C . VAL A 1 84 ? -5.724 -6.813 0.996 1.00 98.38 84 VAL A C 1
ATOM 717 O O . VAL A 1 84 ? -6.594 -6.216 1.631 1.00 98.38 84 VAL A O 1
ATOM 720 N N . PHE A 1 85 ? -5.864 -8.088 0.619 1.00 98.69 85 PHE A N 1
ATOM 721 C CA . PHE A 1 85 ? -7.044 -8.883 0.944 1.00 98.69 85 PHE A CA 1
ATOM 722 C C . PHE A 1 85 ? -7.237 -9.049 2.457 1.00 98.69 85 PHE A C 1
ATOM 724 O O . PHE A 1 85 ? -8.322 -8.757 2.958 1.00 98.69 85 PHE A O 1
ATOM 731 N N . VAL A 1 86 ? -6.216 -9.494 3.199 1.00 98.62 86 VAL A N 1
ATOM 732 C CA . VAL A 1 86 ? -6.358 -9.726 4.647 1.00 98.62 86 VAL A CA 1
ATOM 733 C C . VAL A 1 86 ? -6.539 -8.422 5.423 1.00 98.62 86 VAL A C 1
ATOM 735 O O . VAL A 1 86 ? -7.320 -8.394 6.367 1.00 98.62 86 VAL A O 1
ATOM 738 N N . THR A 1 87 ? -5.915 -7.321 4.997 1.00 98.50 87 THR A N 1
ATOM 739 C CA . THR A 1 87 ? -6.162 -5.988 5.566 1.00 98.50 87 THR A CA 1
ATOM 740 C C . THR A 1 87 ? -7.618 -5.571 5.358 1.00 98.50 87 THR A C 1
ATOM 742 O O . THR A 1 87 ? -8.284 -5.158 6.305 1.00 98.50 87 THR A O 1
ATOM 745 N N . ALA A 1 88 ? -8.158 -5.727 4.145 1.00 98.19 88 ALA A N 1
ATOM 746 C CA . ALA A 1 88 ? -9.565 -5.433 3.878 1.00 98.19 88 ALA A CA 1
ATOM 747 C C . ALA A 1 88 ? -10.513 -6.349 4.673 1.00 98.19 88 ALA A C 1
ATOM 749 O O . ALA A 1 88 ? -11.555 -5.894 5.147 1.00 98.19 88 ALA A O 1
ATOM 750 N N . TRP A 1 89 ? -10.146 -7.621 4.851 1.00 98.38 89 TRP A N 1
ATOM 751 C CA . TRP A 1 89 ? -10.905 -8.588 5.640 1.00 98.38 89 TRP A CA 1
ATOM 752 C C . TRP A 1 89 ? -10.979 -8.202 7.120 1.00 98.38 89 TRP A C 1
ATOM 754 O O . TRP A 1 89 ? -12.072 -8.155 7.685 1.00 98.38 89 TRP A O 1
ATOM 764 N N . GLU A 1 90 ? -9.843 -7.893 7.746 1.00 97.94 90 GLU A N 1
ATOM 765 C CA . GLU A 1 90 ? -9.796 -7.455 9.147 1.00 97.94 90 GLU A CA 1
ATOM 766 C C . GLU A 1 90 ? -10.564 -6.128 9.322 1.00 97.94 90 GLU A C 1
ATOM 768 O O . GLU A 1 90 ? -11.355 -5.987 10.254 1.00 97.94 90 GLU A O 1
ATOM 773 N N . LEU A 1 91 ? -10.443 -5.189 8.371 1.00 97.25 91 LEU A N 1
ATOM 774 C CA . LEU A 1 91 ? -11.196 -3.929 8.377 1.00 97.25 91 LEU A CA 1
ATOM 775 C C . LEU A 1 91 ? -12.714 -4.148 8.299 1.00 97.25 91 LEU A C 1
ATOM 777 O O . LEU A 1 91 ? -13.462 -3.528 9.053 1.00 97.25 91 LEU A O 1
ATOM 781 N N . ALA A 1 92 ? -13.179 -5.026 7.408 1.00 97.75 92 ALA A N 1
ATOM 782 C CA . ALA A 1 92 ? -14.602 -5.315 7.236 1.00 97.75 92 ALA A CA 1
ATOM 783 C C . ALA A 1 92 ? -15.238 -5.973 8.474 1.00 97.75 92 ALA A C 1
ATOM 785 O O . ALA A 1 92 ? -16.444 -5.845 8.680 1.00 97.75 92 ALA A O 1
ATOM 786 N N . ASN A 1 93 ? -14.433 -6.657 9.294 1.00 97.25 93 ASN A N 1
ATOM 787 C CA . ASN A 1 93 ? -14.868 -7.327 10.521 1.00 97.25 93 ASN A CA 1
ATOM 788 C C . ASN A 1 93 ? -14.564 -6.518 11.800 1.00 97.25 93 ASN A C 1
ATOM 790 O O . ASN A 1 93 ? -14.851 -6.983 12.907 1.00 97.25 93 ASN A O 1
ATOM 794 N N . SER A 1 94 ? -14.008 -5.309 11.673 1.00 95.31 94 SER A N 1
ATOM 795 C CA . SER A 1 94 ? -13.749 -4.418 12.805 1.00 95.31 94 SER A CA 1
ATOM 796 C C . SER A 1 94 ? -15.049 -3.875 13.409 1.00 95.31 94 SER A C 1
ATOM 798 O O . SER A 1 94 ? -16.009 -3.558 12.707 1.00 95.31 94 SER A O 1
ATOM 800 N N . GLN A 1 95 ? -15.063 -3.705 14.734 1.00 95.38 95 GLN A N 1
ATOM 801 C CA . GLN A 1 95 ? -16.184 -3.093 15.461 1.00 95.38 95 GLN A CA 1
ATOM 802 C C . GLN A 1 95 ? -16.270 -1.575 15.243 1.00 95.38 95 GLN A C 1
ATOM 804 O O . GLN A 1 95 ? -17.339 -0.980 15.384 1.00 95.38 95 GLN A O 1
ATOM 809 N N . SER A 1 96 ? -15.146 -0.936 14.915 1.00 94.12 96 SER A N 1
ATOM 810 C CA . SER A 1 96 ? -15.045 0.503 14.689 1.00 94.12 96 SER A CA 1
ATOM 811 C C . SER A 1 96 ? -14.617 0.812 13.260 1.00 94.12 96 SER A C 1
ATOM 813 O O . SER A 1 96 ? -13.848 0.082 12.630 1.00 94.12 96 SER A O 1
ATOM 815 N N . ARG A 1 97 ? -15.114 1.942 12.751 1.00 93.25 97 ARG A N 1
ATOM 816 C CA . ARG A 1 97 ? -14.668 2.507 11.476 1.00 93.25 97 ARG A CA 1
ATOM 817 C C . ARG A 1 97 ? -13.344 3.249 11.694 1.00 93.25 97 ARG A C 1
ATOM 819 O O . ARG A 1 97 ? -13.223 3.921 12.719 1.00 93.25 97 ARG A O 1
ATOM 826 N N . PRO A 1 98 ? -12.401 3.187 10.742 1.00 94.38 98 PRO A N 1
ATOM 827 C CA . PRO A 1 98 ? -11.157 3.936 10.830 1.00 94.38 98 PRO A CA 1
ATOM 828 C C . PRO A 1 98 ? -11.430 5.437 10.765 1.00 94.38 98 PRO A C 1
ATOM 830 O O . PRO A 1 98 ? -12.380 5.891 10.119 1.00 94.38 98 PRO A O 1
ATOM 833 N N . THR A 1 99 ? -10.570 6.206 11.419 1.00 93.50 99 THR A N 1
ATOM 834 C CA . THR A 1 99 ? -10.647 7.664 11.503 1.00 93.50 99 THR A CA 1
ATOM 835 C C . THR A 1 99 ? -9.315 8.312 11.121 1.00 93.50 99 THR A C 1
ATOM 837 O O . THR A 1 99 ? -8.284 7.647 11.019 1.00 93.50 99 THR A O 1
ATOM 840 N N . LEU A 1 100 ? -9.332 9.619 10.853 1.00 88.81 100 LEU A N 1
ATOM 841 C CA . LEU A 1 100 ? -8.162 10.388 10.411 1.00 88.81 100 LEU A CA 1
ATOM 842 C C . LEU A 1 100 ? -7.330 11.021 11.540 1.00 88.81 100 LEU A C 1
ATOM 844 O O . LEU A 1 100 ? -6.550 11.909 11.216 1.00 88.81 100 LEU A O 1
ATOM 848 N N . LYS A 1 101 ? -7.537 10.622 12.805 1.00 67.38 101 LYS A N 1
ATOM 849 C CA . LYS A 1 101 ? -7.035 11.320 14.008 1.00 67.38 101 LYS A CA 1
ATOM 850 C C . LYS A 1 101 ? -5.689 12.024 13.855 1.00 67.38 101 LYS A C 1
ATOM 852 O O . LYS A 1 101 ? -4.714 11.351 13.457 1.00 67.38 101 LYS A O 1
#

Foldseek 3Di:
DAFPQLVVLLVVLCVPPQVDDDDPQQVDPPPPVNVVCVDPCNVCVVVFHHDDDDDDDDDPQVVHPPPDPVPDPVVVVVSSVVSVVSSVVSQVPDPDHTGRD

=== Feature glossary ===
Legend for the data blocks above and below:

— What the protein is —

The amino-acid sequence is the protein's primary structure: the linear order of residues from the N-terminus to the C-terminus, written in one-letter code. Everything else here — the 3D coordinates, the secondary structure, the domain annotations — is ultimately a consequence of this string.

Database cross-references. InterPro integrates a dozen domain/family signature databases into unified entries with residue-range hits. GO terms attach function/process/location labels with evidence codes. CATH codes position the fold in a four-level structural taxonomy. Organism is the NCBI-taxonomy s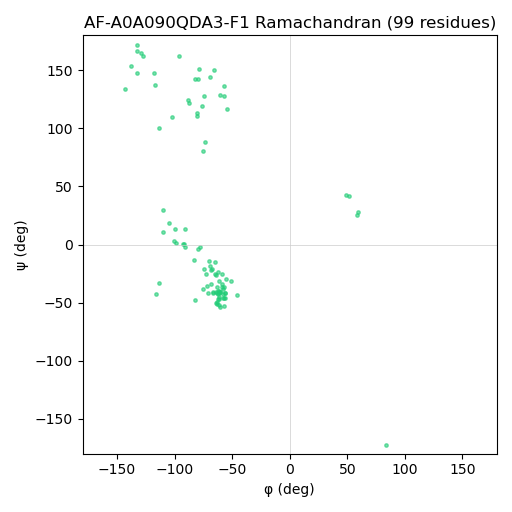pecies name.

— Where its atoms are —

The mmCIF block holds the 3D Cartesian coordinates of each backbone atom (N, Cα, C, O) in ångströms. mmCIF is the PDB's canonical archive format — a tagged-loop text representation of the atomic model.

The six renders are orthographic views along the three Cartesian axes in both directions. Representation (cartoon, sticks, or surface) and color scheme (sequence-rainbow or by-chain) vary across proteins so the training set covers all the common visualization conventions.

— Local backbone conformation —

Secondary structure is the local, repeating backbone conformation. DSSP classifies it into eight states by reading the hydrogen-bond network: three helix types (H, G, I), two β types (E, B), two non-regular types (T, S), and unstructured coil (-).

SS3 is a coarse helix/strand/coil call (letters a/b/c) made by the P-SEA algorithm from inter-Cα distances and dihedrals. It is less detailed than DSSP but needs only Cα positions.

Backbone dihedral angles. Every residue except chain termini has a φ (preceding-C → N → Cα → C) and a ψ (N → Cα → C → next-N). They are reported in degrees following the IUPAC sign convention. Secondary structure is essentially a statement about which (φ, ψ) basin each residue occupies.

— Global shape and packing —

The geometric summary reports three shape descriptors. Rg (radius of gyration) measures how spread out the Cα atoms are about their centre of mass; compact globular proteins have small Rg, elongated or unfolded ones large. Cα contacts (<8 Å, |i−j|>4) count long-range residue pairs in spatial proximity — high for tightly packed folds, near zero for rods or random coil. The bounding-box extents give the protein's footprint along x, y, z in Å.

Solvent accessibility: the surface area of each residue that a 1.4 Å water probe can touch, in Å². When only backbone atoms are present the absolute values are lower than full-atom SASA (side chains contribute most of the area) and are flagged as backbone-only.

Plot images: a contact map (which residues are close in 3D, as an N×N binary image), a Ramachandran scatter (backbone torsion angles, revealing secondary-structure composition at a glance), and — for AlphaFold structures — a PAE heatmap (pairwise prediction confidence).

— Structural neighborhood —

Foldseek's 3Di representation compresses backbone geometry into a per-residue letter drawn from a learned twenty-state alphabet. It captures the tertiary interaction pattern around each residue — which residues are packed against it in space, regardless of where they are in sequence.

Structural nearest neighbors (via Foldseek easy-search vs the PDB). Reported per hit: target PDB id, E-value, and alignment TM-score. A TM-score above ~0.5 is the conventional threshold for 'same fold'.

— Confidence and disorder —

pLDDT (predicted Local Distance Difference Test) is AlphaFold's per-residue confidence score, ranging from 0 to 100. Values above 90 indicate high confidence (typically well-packed cores); 70–90 is confident; 50–70 low confidence; below 50 usually means the region is disordered or the prediction is unreliable there. AlphaFold stores pLDDT in the mmCIF B-factor column.

For experimental (PDB) structures, the B-factor (temperature factor) quantifies the positional spread of each atom in the crystal — a combination of thermal vibration and static disorder — in units of Å². High B-factors mark flexible loops or poorly resolved regions; low B-factors mark the rigid, well-ordered core.

Predicted Aligned Error (PAE) is an AlphaFold confidence matrix: entry (i, j) is the expected error in the position of residue j, in ångströms, when the prediction is superimposed on the true structure at residue i. Low PAE within a block of residues means that block is internally rigid and well-predicted; high PAE between two blocks means their relative placement is uncertain even if each block individually is confident.